Protein AF-A0A850RY62-F1 (afdb_monomer_lite)

pLDDT: mean 82.83, std 9.55, range [48.53, 96.06]

Secondary structure (DSSP, 8-state):
-PPTTPPPPTHHHHHHHHHHHHHHHHHHHTT------EEEEPGGG-EEEEEEEEETTEEEEEEEEESSPPTTHHHHHHHHHHHHHHHHHGGG--PPP-

Foldseek 3Di:
DDDQPDDDDPVVVVVLVVVVVVVQVVCVVVVVDGDQWDWDQDPQQKIWIWGWDDAPNDIDIDIGIDSHCDDPVSVVVLVVVLVVNCVVPPPNDDRPDD

Structure (mmCIF, N/CA/C/O backbone):
data_AF-A0A850RY62-F1
#
_entry.id   AF-A0A850RY62-F1
#
loop_
_atom_site.group_PDB
_atom_site.id
_atom_site.type_symbol
_atom_site.label_atom_id
_atom_site.label_alt_id
_atom_site.label_comp_id
_atom_site.label_asym_id
_atom_site.label_entity_id
_atom_site.label_seq_id
_atom_site.pdbx_PDB_ins_code
_atom_site.Cartn_x
_atom_site.Cartn_y
_atom_site.Cartn_z
_atom_site.occupancy
_atom_site.B_iso_or_equiv
_atom_site.auth_seq_id
_atom_site.auth_comp_id
_atom_site.auth_asym_id
_atom_site.auth_atom_id
_atom_site.pdbx_PDB_model_num
ATOM 1 N N . MET A 1 1 ? -8.450 20.047 5.137 1.00 59.06 1 MET A N 1
ATOM 2 C CA . MET A 1 1 ? -8.212 18.645 5.554 1.00 59.06 1 MET A CA 1
ATOM 3 C C . MET A 1 1 ? -8.542 17.791 4.351 1.00 59.06 1 MET A C 1
ATOM 5 O O . MET A 1 1 ? -9.635 17.983 3.847 1.00 59.06 1 MET A O 1
ATOM 9 N N . ALA A 1 2 ? -7.648 16.910 3.899 1.00 60.91 2 ALA A N 1
ATOM 10 C CA . ALA A 1 2 ? -7.943 16.066 2.743 1.00 60.91 2 ALA A CA 1
ATOM 11 C C . ALA A 1 2 ? -9.160 15.158 3.019 1.00 60.91 2 ALA A C 1
ATOM 13 O O . ALA A 1 2 ? -9.233 14.476 4.057 1.00 60.91 2 ALA A O 1
ATOM 14 N N . GLU A 1 3 ? -10.127 15.193 2.113 1.00 65.75 3 GLU A N 1
ATOM 15 C CA . GLU A 1 3 ? -11.280 14.306 2.036 1.00 65.75 3 GLU A CA 1
ATOM 16 C C . GLU A 1 3 ? -11.010 13.129 1.083 1.00 65.75 3 GLU A C 1
ATOM 18 O O . GLU A 1 3 ? -9.958 13.021 0.454 1.00 65.75 3 GLU A O 1
ATOM 23 N N . SER A 1 4 ? -11.937 12.169 1.020 1.00 58.12 4 SER A N 1
ATOM 24 C CA . SER A 1 4 ? -11.816 11.056 0.072 1.00 58.12 4 SER A CA 1
ATOM 25 C C . SER A 1 4 ? -11.897 11.585 -1.360 1.00 58.12 4 SER A C 1
ATOM 27 O O . SER A 1 4 ? -12.924 12.129 -1.747 1.00 58.12 4 SER A O 1
ATOM 29 N N . GLY A 1 5 ? -10.829 11.395 -2.135 1.00 61.16 5 GLY A N 1
ATOM 30 C CA . GLY A 1 5 ? -10.705 11.924 -3.497 1.00 61.16 5 GLY A CA 1
ATOM 31 C C . GLY A 1 5 ? -9.801 13.152 -3.608 1.00 61.16 5 GLY A C 1
ATOM 32 O O . GLY A 1 5 ? -9.411 13.496 -4.722 1.00 61.16 5 GLY A O 1
ATOM 33 N N . ASP A 1 6 ? -9.404 13.756 -2.486 1.00 65.31 6 ASP A N 1
ATOM 34 C CA . ASP A 1 6 ? -8.423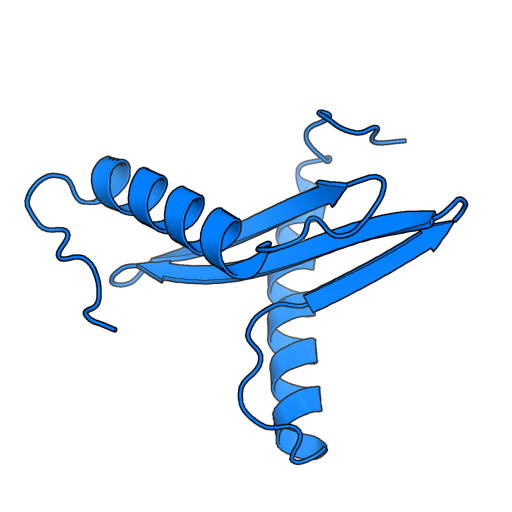 14.837 -2.496 1.00 65.31 6 ASP A CA 1
ATOM 35 C C . ASP A 1 6 ? -7.007 14.286 -2.675 1.00 65.31 6 ASP A C 1
ATOM 37 O O . ASP A 1 6 ? -6.617 13.288 -2.060 1.00 65.31 6 ASP A O 1
ATOM 41 N N . CYS A 1 7 ? -6.215 14.983 -3.489 1.00 64.12 7 CYS A N 1
ATOM 42 C CA . CYS A 1 7 ? -4.774 14.787 -3.507 1.00 64.12 7 CYS A CA 1
ATOM 43 C C . CYS A 1 7 ? -4.180 15.463 -2.260 1.00 64.12 7 CYS A C 1
ATOM 45 O O . CYS A 1 7 ? -4.491 16.631 -2.005 1.00 64.12 7 CYS A O 1
ATOM 47 N N . PRO A 1 8 ? -3.360 14.766 -1.459 1.00 70.38 8 PRO A N 1
ATOM 48 C CA . PRO A 1 8 ? -2.666 15.404 -0.352 1.00 70.38 8 PRO A CA 1
ATOM 49 C C . PRO A 1 8 ? -1.647 16.443 -0.854 1.00 70.38 8 PRO A C 1
ATOM 51 O O . PRO A 1 8 ? -1.243 16.433 -2.015 1.00 70.38 8 PRO A O 1
ATOM 54 N N . GLU A 1 9 ? -1.240 17.350 0.036 1.00 76.00 9 GLU A N 1
ATOM 55 C CA . GLU A 1 9 ? -0.218 18.366 -0.251 1.00 76.00 9 GLU A CA 1
ATOM 56 C C . GLU A 1 9 ? 1.117 17.712 -0.645 1.00 76.00 9 GLU A C 1
ATOM 58 O O . GLU A 1 9 ? 1.409 16.600 -0.212 1.00 76.00 9 GLU A O 1
ATOM 63 N N . GLU A 1 10 ? 1.948 18.392 -1.441 1.00 72.31 10 GLU A N 1
ATOM 64 C CA . GLU A 1 10 ? 3.198 17.819 -1.977 1.00 72.31 10 GLU A CA 1
ATOM 65 C C . GLU A 1 10 ? 4.132 17.276 -0.882 1.00 72.31 10 GLU A C 1
ATOM 67 O O . GLU A 1 10 ? 4.775 16.240 -1.058 1.00 72.31 10 GLU A O 1
ATOM 72 N N . GLU A 1 11 ? 4.140 17.916 0.290 1.00 78.12 11 GLU A N 1
ATOM 73 C CA . GLU A 1 11 ? 4.922 17.491 1.457 1.00 78.12 11 GLU A CA 1
ATOM 74 C C . GLU A 1 11 ? 4.544 16.084 1.951 1.00 78.12 11 GLU A C 1
ATOM 76 O O . GLU A 1 11 ? 5.377 15.363 2.502 1.00 78.12 11 GLU A O 1
ATOM 81 N N . PHE A 1 12 ? 3.307 15.643 1.706 1.00 79.75 12 PHE A N 1
ATOM 82 C CA . PHE A 1 12 ? 2.828 14.313 2.077 1.00 79.75 12 PHE A CA 1
ATOM 83 C C . PHE A 1 12 ? 3.618 13.182 1.404 1.00 79.75 12 PHE A C 1
ATOM 85 O O . PHE A 1 12 ? 3.828 12.122 2.006 1.00 79.75 12 PHE A O 1
ATOM 92 N N . ALA A 1 13 ? 4.089 13.399 0.173 1.00 75.44 13 ALA A N 1
ATOM 93 C CA . ALA A 1 13 ? 4.857 12.400 -0.562 1.00 75.44 13 ALA A CA 1
ATOM 94 C C . ALA A 1 13 ? 6.159 12.035 0.173 1.00 75.44 13 ALA A C 1
ATOM 96 O O . ALA A 1 13 ? 6.510 10.857 0.250 1.00 75.44 13 ALA A O 1
ATOM 97 N N . ALA A 1 14 ? 6.823 13.015 0.798 1.00 79.31 14 ALA A N 1
ATOM 98 C CA . ALA A 1 14 ? 8.065 12.800 1.543 1.00 79.31 14 ALA A CA 1
ATOM 99 C C . ALA A 1 14 ? 7.869 11.926 2.794 1.00 79.31 14 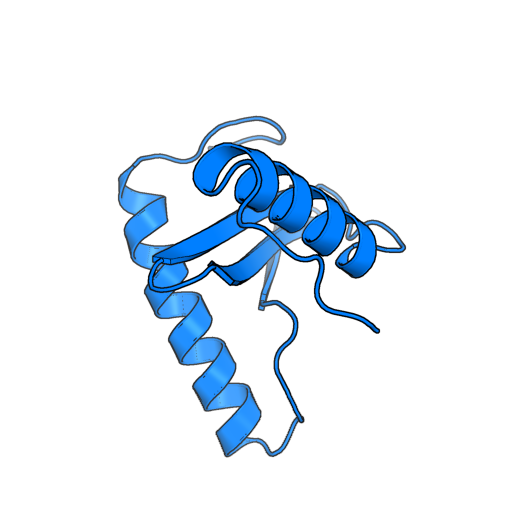ALA A C 1
ATOM 101 O O . ALA A 1 14 ? 8.761 11.170 3.173 1.00 79.31 14 ALA A O 1
ATOM 102 N N . TYR A 1 15 ? 6.693 11.985 3.424 1.00 83.62 15 TYR A N 1
ATOM 103 C CA . TYR A 1 15 ? 6.385 11.147 4.584 1.00 83.62 15 TYR A CA 1
ATOM 104 C C . TYR A 1 15 ? 6.033 9.707 4.202 1.00 83.62 15 TYR A C 1
ATOM 106 O O . TYR A 1 15 ? 6.200 8.801 5.020 1.00 83.62 15 TYR A O 1
ATOM 114 N N . SER A 1 16 ? 5.567 9.477 2.972 1.00 82.56 16 SER A N 1
ATOM 115 C CA . SER A 1 16 ? 5.137 8.150 2.518 1.00 82.56 16 SER A CA 1
ATOM 116 C C . SER A 1 16 ? 6.301 7.151 2.498 1.00 82.56 16 SER A C 1
ATOM 118 O O . SER A 1 16 ? 6.146 6.032 2.985 1.00 82.56 16 SER A O 1
ATOM 120 N N . SER A 1 17 ? 7.485 7.564 2.033 1.00 84.31 17 SER A N 1
ATOM 121 C CA . SER A 1 17 ? 8.682 6.709 2.022 1.00 84.31 17 SER A CA 1
ATOM 122 C C . SER A 1 17 ? 9.174 6.374 3.430 1.00 84.31 17 SER A C 1
ATOM 124 O O . SER A 1 17 ? 9.365 5.203 3.757 1.00 84.31 17 SER A O 1
ATOM 126 N N . ALA A 1 18 ? 9.279 7.377 4.304 1.00 88.00 18 ALA A N 1
ATOM 127 C CA . ALA A 1 18 ? 9.707 7.186 5.688 1.00 88.00 18 ALA A CA 1
ATOM 128 C C . ALA A 1 18 ? 8.772 6.239 6.464 1.00 88.00 18 ALA A C 1
ATOM 130 O O . ALA A 1 18 ? 9.227 5.397 7.241 1.00 88.00 18 ALA A O 1
ATOM 131 N N . MET A 1 19 ? 7.459 6.350 6.242 1.00 88.50 19 MET A N 1
ATOM 132 C CA . MET A 1 19 ? 6.464 5.482 6.876 1.00 88.50 19 MET A CA 1
ATOM 133 C C . MET A 1 19 ? 6.559 4.033 6.394 1.00 88.50 19 MET A C 1
ATOM 135 O O . MET A 1 19 ? 6.395 3.115 7.201 1.00 88.50 19 MET A O 1
ATOM 139 N N . MET A 1 20 ? 6.824 3.820 5.104 1.00 90.38 20 MET A N 1
ATOM 140 C CA . MET A 1 20 ? 7.001 2.483 4.540 1.00 90.38 20 MET A CA 1
ATOM 141 C C . MET A 1 20 ? 8.274 1.816 5.059 1.00 90.38 20 MET A C 1
ATOM 143 O O . MET A 1 20 ? 8.205 0.699 5.571 1.00 90.38 20 MET A O 1
ATOM 147 N N . GLU A 1 21 ? 9.398 2.533 5.053 1.00 90.75 21 GLU A N 1
ATOM 148 C CA . GLU A 1 21 ? 10.665 2.029 5.587 1.00 90.75 21 GLU A CA 1
ATOM 149 C C . GLU A 1 21 ? 10.545 1.662 7.077 1.00 90.75 21 GLU A C 1
ATOM 151 O O . GLU A 1 21 ? 10.998 0.601 7.519 1.00 90.75 21 GLU A O 1
ATOM 156 N N . LEU A 1 22 ? 9.894 2.520 7.871 1.00 92.44 22 LEU A N 1
ATOM 157 C CA . LEU A 1 22 ? 9.663 2.251 9.287 1.00 92.44 22 LEU A CA 1
ATOM 158 C C . LEU A 1 22 ? 8.780 1.014 9.489 1.00 92.44 22 LEU A C 1
ATOM 160 O O . LEU A 1 22 ? 9.102 0.165 10.320 1.00 92.44 22 LEU A O 1
ATOM 164 N N . ALA A 1 23 ? 7.683 0.895 8.739 1.00 92.38 23 ALA A N 1
ATOM 165 C CA . ALA A 1 23 ? 6.780 -0.246 8.839 1.00 92.38 23 ALA A CA 1
ATOM 166 C C . ALA A 1 23 ? 7.488 -1.567 8.495 1.00 92.38 23 ALA A C 1
ATOM 168 O O . ALA A 1 23 ? 7.308 -2.558 9.207 1.00 92.38 23 ALA A O 1
ATOM 169 N N . GLN A 1 24 ? 8.358 -1.567 7.483 1.00 91.88 24 GLN A N 1
ATOM 170 C CA . GLN A 1 24 ? 9.169 -2.726 7.120 1.00 91.88 24 GLN A CA 1
ATOM 171 C C . GLN A 1 24 ? 10.140 -3.115 8.246 1.00 91.88 24 GLN A C 1
ATOM 173 O O . GLN A 1 24 ? 10.200 -4.283 8.638 1.00 91.88 24 GLN A O 1
ATOM 178 N N . LYS A 1 25 ? 10.846 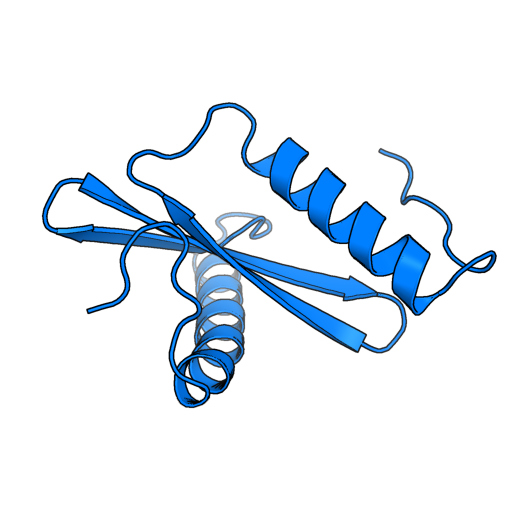-2.141 8.839 1.00 94.19 25 LYS A N 1
ATOM 179 C CA . LYS A 1 25 ? 11.739 -2.373 9.992 1.00 94.19 25 LYS A CA 1
ATOM 180 C C . LYS A 1 25 ? 10.986 -2.915 11.208 1.00 94.19 25 LYS A C 1
ATOM 182 O O . LYS A 1 25 ? 11.493 -3.789 11.915 1.00 94.19 25 LYS A O 1
ATOM 187 N N . VAL A 1 26 ? 9.768 -2.437 11.457 1.00 93.94 26 VAL A N 1
ATOM 188 C CA . VAL A 1 26 ? 8.915 -2.943 12.543 1.00 93.94 26 VAL A CA 1
ATOM 189 C C . VAL A 1 26 ? 8.493 -4.388 12.276 1.00 93.94 26 VAL A C 1
ATOM 191 O O . VAL A 1 26 ? 8.623 -5.225 13.165 1.00 93.94 26 VAL A O 1
ATOM 194 N N . ALA A 1 27 ? 8.061 -4.713 11.056 1.00 94.31 27 ALA A N 1
ATOM 195 C CA . ALA A 1 27 ? 7.689 -6.080 10.691 1.00 94.31 27 ALA A CA 1
ATOM 196 C C . ALA A 1 27 ? 8.865 -7.060 10.844 1.00 94.31 27 ALA A C 1
ATOM 198 O O . ALA A 1 27 ? 8.701 -8.134 11.425 1.00 94.31 27 ALA A O 1
ATOM 199 N N . GLN A 1 28 ? 10.061 -6.659 10.404 1.00 93.56 28 GLN A N 1
ATOM 200 C CA . GLN A 1 28 ? 11.289 -7.446 10.547 1.00 93.56 28 GLN A CA 1
ATOM 201 C C . GLN A 1 28 ? 11.690 -7.631 12.014 1.00 93.56 28 GLN A C 1
ATOM 203 O O . GLN A 1 28 ? 11.932 -8.753 12.451 1.00 93.56 28 GLN A O 1
ATOM 208 N N . SER A 1 29 ? 11.729 -6.546 12.793 1.00 96.06 29 SER A N 1
ATOM 209 C CA . SER A 1 29 ? 12.131 -6.607 14.206 1.00 96.06 29 SER A CA 1
ATOM 210 C C . SER A 1 29 ? 11.132 -7.369 15.080 1.00 96.06 29 SER A C 1
ATOM 212 O O . SER A 1 29 ? 11.533 -8.016 16.044 1.00 96.06 29 SER A O 1
ATOM 214 N N . GLY A 1 30 ? 9.845 -7.340 14.727 1.00 96.00 30 GLY A N 1
ATOM 215 C CA . GLY A 1 30 ? 8.791 -8.103 15.393 1.00 96.00 30 GLY A CA 1
ATOM 216 C C . GLY A 1 30 ? 8.594 -9.529 14.869 1.00 96.00 30 GLY A C 1
ATOM 217 O O . GLY A 1 30 ? 7.742 -10.234 15.403 1.00 96.00 30 GLY A O 1
ATOM 218 N N . ASN A 1 31 ? 9.331 -9.957 13.835 1.00 93.62 31 ASN A N 1
ATOM 219 C CA . ASN A 1 31 ? 9.128 -11.234 13.138 1.00 93.62 31 ASN A CA 1
ATOM 220 C C . ASN A 1 31 ? 7.663 -11.457 12.691 1.00 93.62 31 ASN A C 1
ATOM 222 O O . ASN A 1 31 ? 7.093 -12.534 12.867 1.00 93.62 31 ASN A O 1
ATOM 226 N N . LEU A 1 32 ? 7.037 -10.415 12.135 1.00 92.88 32 LEU A N 1
ATOM 227 C CA . LEU A 1 32 ? 5.620 -10.407 11.737 1.00 92.88 32 LEU A CA 1
ATOM 228 C C . LEU A 1 32 ? 5.387 -10.920 10.304 1.00 92.88 32 LEU A C 1
ATOM 230 O O . LEU A 1 32 ? 4.251 -10.939 9.833 1.00 92.88 32 LEU A O 1
ATOM 234 N N . GLY A 1 33 ? 6.455 -11.331 9.618 1.00 90.56 33 GLY A N 1
ATOM 235 C CA . GLY A 1 33 ? 6.440 -11.692 8.202 1.00 90.56 33 GLY A CA 1
ATOM 236 C C . GLY A 1 33 ? 6.686 -10.497 7.278 1.00 90.56 33 GLY A C 1
ATOM 237 O O . GLY A 1 33 ? 7.179 -9.449 7.697 1.00 90.56 33 GLY A O 1
ATOM 238 N N . GLU A 1 34 ? 6.374 -10.681 5.996 1.00 87.44 34 GLU A N 1
ATOM 239 C CA . GLU A 1 34 ? 6.554 -9.662 4.963 1.00 87.44 34 GLU A CA 1
ATOM 240 C C . GLU A 1 34 ? 5.425 -8.625 5.001 1.00 87.44 34 GLU A C 1
ATOM 242 O O . GLU A 1 34 ? 4.236 -8.956 5.022 1.00 87.44 34 GLU A O 1
ATOM 247 N N . GLN A 1 35 ? 5.796 -7.346 5.004 1.00 86.38 35 GLN A N 1
ATOM 248 C CA . GLN A 1 35 ? 4.836 -6.254 4.975 1.00 86.38 35 GLN A CA 1
ATOM 249 C C . GLN A 1 35 ? 4.224 -6.125 3.573 1.00 86.38 35 GLN A C 1
ATOM 251 O O . GLN A 1 35 ? 4.920 -5.825 2.611 1.00 86.38 35 GLN A O 1
ATOM 256 N N . ILE A 1 36 ? 2.900 -6.257 3.473 1.00 83.75 36 ILE A N 1
ATOM 257 C CA . ILE A 1 36 ? 2.171 -6.024 2.215 1.00 83.75 36 ILE A CA 1
ATOM 258 C C . ILE A 1 36 ? 1.809 -4.542 2.035 1.00 83.75 36 ILE A C 1
ATOM 260 O O . ILE A 1 36 ? 1.936 -3.984 0.950 1.00 83.75 36 ILE A O 1
ATOM 264 N N . CYS A 1 37 ? 1.331 -3.890 3.093 1.00 87.12 37 CYS A N 1
ATOM 265 C CA . CYS A 1 37 ? 0.974 -2.472 3.106 1.00 87.12 37 CYS A CA 1
ATOM 266 C C . CYS A 1 37 ? 1.042 -1.926 4.537 1.00 87.12 37 CYS A C 1
ATOM 268 O O . CYS A 1 37 ? 1.042 -2.689 5.504 1.00 87.12 37 CYS A O 1
ATOM 270 N N . SER A 1 38 ? 1.078 -0.605 4.686 1.00 89.31 38 SER A N 1
ATOM 271 C CA . SER A 1 38 ? 0.876 0.090 5.960 1.00 89.31 38 SER A CA 1
ATOM 272 C C . SER A 1 38 ? -0.527 0.695 6.007 1.00 89.31 38 SER A C 1
ATOM 274 O O . SER A 1 38 ? -1.070 1.080 4.974 1.00 89.31 38 SER A O 1
ATOM 276 N N . ALA A 1 39 ? -1.135 0.782 7.189 1.00 87.94 39 ALA A N 1
ATOM 277 C CA . ALA A 1 39 ? -2.442 1.408 7.356 1.00 87.94 39 ALA A CA 1
ATOM 278 C C . ALA A 1 39 ? -2.481 2.280 8.614 1.00 87.94 39 ALA A C 1
ATOM 280 O O . ALA A 1 39 ? -2.113 1.837 9.701 1.00 87.94 39 ALA A O 1
ATOM 281 N N . LEU A 1 40 ? -2.981 3.507 8.473 1.00 88.62 40 LEU A N 1
ATOM 282 C CA . LEU A 1 40 ? -3.290 4.395 9.588 1.00 88.62 40 LEU A CA 1
ATOM 283 C C . LEU A 1 40 ? -4.798 4.465 9.783 1.00 88.62 40 LEU A C 1
ATOM 285 O O . LEU A 1 40 ? -5.525 4.869 8.876 1.00 88.62 40 LEU A O 1
ATOM 289 N N . VAL A 1 41 ? -5.261 4.124 10.985 1.00 88.00 41 VAL A N 1
ATOM 290 C CA . VAL A 1 41 ? -6.646 4.362 11.402 1.00 88.00 41 VAL A CA 1
ATOM 291 C C . VAL A 1 41 ? -6.759 5.792 11.916 1.00 88.00 41 VAL A C 1
ATOM 293 O O . VAL A 1 41 ? -6.109 6.185 12.883 1.00 88.00 41 VAL A O 1
ATOM 296 N N . LEU A 1 42 ? -7.586 6.583 11.249 1.00 87.25 42 LEU A N 1
ATOM 297 C CA . LEU A 1 42 ? -7.827 7.989 11.531 1.00 87.25 42 LEU A CA 1
ATOM 298 C C . LEU A 1 42 ? -9.158 8.164 12.274 1.00 87.25 42 LEU A C 1
ATOM 300 O O . LEU A 1 42 ? -10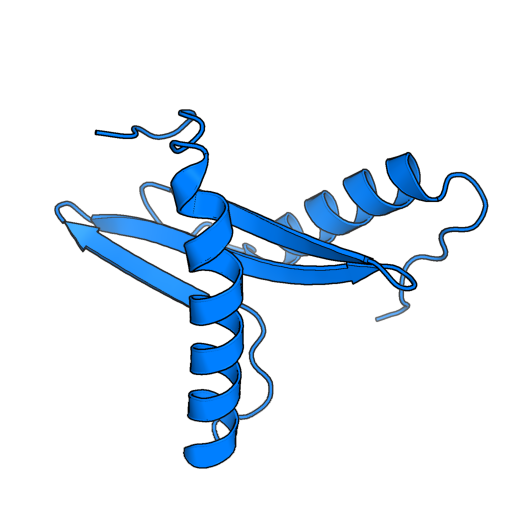.009 7.271 12.335 1.00 87.25 42 LEU A O 1
ATOM 304 N N . LYS A 1 43 ? -9.370 9.365 12.824 1.00 86.50 43 LYS A N 1
ATOM 305 C CA . LYS A 1 43 ? -10.649 9.721 13.451 1.00 86.50 43 LYS A CA 1
ATOM 306 C C . LYS A 1 43 ? -11.822 9.501 12.488 1.00 86.50 43 LYS A C 1
ATOM 308 O O . LYS A 1 43 ? -11.697 9.680 11.273 1.00 86.50 43 LYS A O 1
ATOM 313 N N . SER A 1 44 ? -12.967 9.149 13.072 1.00 85.94 44 SER A N 1
ATOM 314 C CA . SER A 1 44 ? -14.226 8.883 12.363 1.00 85.94 44 SER A CA 1
ATOM 315 C C . SER A 1 44 ? -14.187 7.658 11.439 1.00 85.94 44 SER A C 1
ATOM 317 O O . SER A 1 44 ? -14.923 7.599 10.461 1.00 85.94 44 SER A O 1
ATOM 319 N N . GLY A 1 45 ? -13.324 6.681 11.738 1.00 81.44 45 GLY A N 1
ATOM 320 C CA . GLY A 1 45 ? -13.252 5.405 11.016 1.00 81.44 45 GLY A CA 1
ATOM 321 C C . GLY A 1 45 ? -12.535 5.468 9.667 1.00 81.44 45 GLY A C 1
ATOM 322 O O . GLY A 1 45 ? -12.422 4.444 9.002 1.00 81.44 45 GLY A O 1
ATOM 323 N N . ARG A 1 46 ? -12.022 6.641 9.273 1.00 85.44 46 ARG A N 1
ATOM 324 C CA . ARG A 1 46 ? -11.224 6.795 8.051 1.00 85.44 46 ARG A CA 1
ATOM 325 C C . ARG A 1 46 ? -9.916 6.023 8.174 1.00 85.44 46 ARG A C 1
ATOM 327 O O . ARG A 1 46 ? -9.360 5.912 9.261 1.00 85.44 46 ARG A O 1
ATOM 334 N N . MET A 1 47 ? -9.405 5.531 7.058 1.00 88.12 47 MET A N 1
ATOM 335 C CA . MET A 1 47 ? -8.144 4.812 6.989 1.00 88.12 47 MET A CA 1
ATOM 336 C C . MET A 1 47 ? -7.320 5.275 5.803 1.00 88.12 47 MET A C 1
ATOM 338 O O . MET A 1 47 ? -7.833 5.403 4.693 1.00 88.12 47 MET A O 1
ATOM 342 N N . LEU A 1 48 ? -6.038 5.504 6.050 1.00 87.69 48 LEU A N 1
ATOM 343 C CA . LEU A 1 48 ? -5.049 5.749 5.013 1.00 87.69 48 LEU A CA 1
ATOM 344 C C . LEU A 1 48 ? -4.237 4.472 4.829 1.00 87.69 48 LEU A C 1
ATOM 346 O O . LEU A 1 48 ? -3.528 4.069 5.748 1.00 87.69 48 LEU A O 1
ATOM 350 N N . VAL A 1 49 ? -4.351 3.845 3.663 1.00 88.56 49 VAL A N 1
ATOM 351 C CA . VAL A 1 49 ? -3.548 2.679 3.284 1.00 88.56 49 VAL A CA 1
ATOM 352 C C . VAL A 1 49 ? -2.403 3.146 2.400 1.00 88.56 49 VAL A C 1
ATOM 354 O O . VAL A 1 49 ? -2.633 3.868 1.437 1.00 88.56 49 VAL A O 1
ATOM 357 N N . MET A 1 50 ? -1.188 2.731 2.733 1.00 90.06 50 MET A N 1
ATOM 358 C CA . MET A 1 50 ? 0.037 3.063 2.016 1.00 90.06 50 MET A CA 1
ATOM 359 C C . MET A 1 50 ? 0.717 1.783 1.536 1.00 90.06 50 MET A C 1
ATOM 361 O O . MET A 1 50 ? 0.769 0.789 2.263 1.00 90.06 50 MET A O 1
ATOM 365 N N . HIS A 1 51 ? 1.236 1.802 0.318 1.00 90.56 51 HIS A N 1
ATOM 366 C CA . HIS A 1 51 ? 1.961 0.691 -0.282 1.00 90.56 51 HIS A CA 1
ATOM 367 C C . HIS A 1 51 ? 3.126 1.226 -1.108 1.00 90.56 51 HIS A C 1
ATOM 369 O O . HIS A 1 51 ? 2.986 2.239 -1.790 1.00 90.56 51 HIS A O 1
ATOM 375 N N . GLU A 1 52 ? 4.254 0.530 -1.057 1.00 90.38 52 GLU A N 1
ATOM 376 C CA . GLU A 1 52 ? 5.369 0.752 -1.967 1.00 90.38 52 GLU A CA 1
ATOM 377 C C . GLU A 1 52 ? 5.421 -0.401 -2.965 1.00 90.38 52 GLU A C 1
ATOM 379 O O . GLU A 1 52 ? 5.442 -1.568 -2.572 1.00 90.38 52 GLU A O 1
ATOM 384 N N .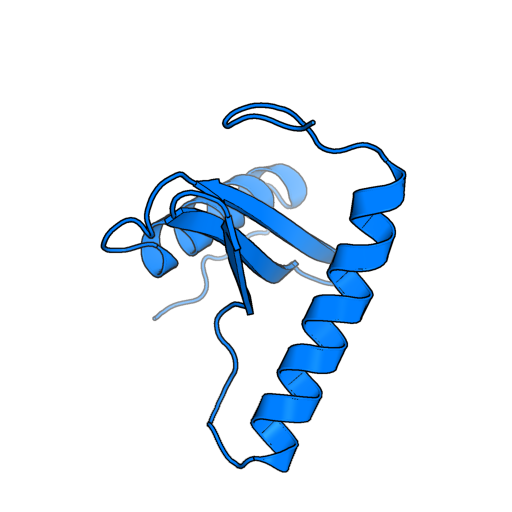 ALA A 1 53 ? 5.468 -0.057 -4.248 1.00 88.81 53 ALA A N 1
ATOM 385 C CA . ALA A 1 53 ? 5.778 -0.985 -5.319 1.00 88.81 53 ALA A CA 1
ATOM 386 C C . ALA A 1 53 ? 7.091 -0.572 -5.978 1.00 88.81 53 ALA A C 1
ATOM 388 O O . ALA A 1 53 ? 7.254 0.583 -6.369 1.00 88.81 53 ALA A O 1
ATOM 389 N N . ILE A 1 54 ? 8.003 -1.525 -6.140 1.00 87.38 54 ILE A N 1
ATOM 390 C CA . ILE A 1 54 ? 9.238 -1.327 -6.898 1.00 87.38 54 ILE A CA 1
ATOM 391 C C . ILE A 1 54 ? 8.993 -1.829 -8.320 1.00 87.38 54 ILE A C 1
ATOM 393 O O . ILE A 1 54 ? 8.614 -2.985 -8.521 1.00 87.38 54 ILE A O 1
ATOM 397 N N . ILE A 1 55 ? 9.168 -0.947 -9.299 1.00 85.25 55 ILE A N 1
ATOM 398 C CA . ILE A 1 55 ? 8.993 -1.232 -10.724 1.00 85.25 55 ILE A CA 1
ATOM 399 C C . ILE A 1 55 ? 10.288 -0.851 -11.444 1.00 85.25 55 ILE A C 1
ATOM 401 O O . ILE A 1 55 ? 10.605 0.333 -11.571 1.00 85.25 55 ILE A O 1
ATOM 405 N N . ASP A 1 56 ? 11.034 -1.859 -11.904 1.00 83.25 56 ASP A N 1
ATOM 406 C CA . ASP A 1 56 ? 12.447 -1.726 -12.289 1.00 83.25 56 ASP A CA 1
ATOM 407 C C . ASP A 1 56 ? 13.239 -0.998 -11.180 1.00 83.25 56 ASP A C 1
ATOM 409 O O . ASP A 1 56 ? 13.213 -1.429 -10.030 1.00 83.25 56 ASP A O 1
ATOM 413 N N . ASP A 1 57 ? 13.889 0.124 -11.497 1.00 84.50 57 ASP A N 1
ATOM 414 C CA . ASP A 1 57 ? 14.666 0.935 -10.548 1.00 84.50 57 ASP A CA 1
ATOM 415 C C . ASP A 1 57 ? 13.854 2.095 -9.926 1.00 84.50 57 ASP A C 1
ATOM 417 O O . ASP A 1 57 ? 14.427 3.033 -9.371 1.00 84.50 57 ASP A O 1
ATOM 421 N N . HIS A 1 58 ? 12.519 2.072 -10.037 1.00 82.56 58 HIS A N 1
ATOM 422 C CA . HIS A 1 58 ? 11.646 3.131 -9.518 1.00 82.56 58 HIS A CA 1
ATOM 423 C C . HIS A 1 58 ? 10.769 2.628 -8.369 1.00 82.56 58 HIS A C 1
ATOM 425 O O . HIS A 1 58 ? 9.993 1.687 -8.532 1.00 82.56 58 HIS A O 1
ATOM 431 N N . SER A 1 59 ? 10.822 3.321 -7.230 1.00 85.56 59 SER A N 1
ATOM 432 C CA . SER A 1 59 ? 9.841 3.158 -6.153 1.00 85.56 59 SER A CA 1
ATOM 433 C C . SER A 1 59 ? 8.598 3.999 -6.433 1.00 85.56 59 SER A C 1
ATOM 435 O O . SER A 1 59 ? 8.676 5.211 -6.640 1.00 85.56 59 SER A O 1
ATOM 437 N N . ILE A 1 60 ? 7.437 3.359 -6.392 1.00 86.56 60 ILE A N 1
ATOM 438 C CA . ILE A 1 60 ? 6.126 3.986 -6.519 1.00 86.56 60 ILE A CA 1
ATOM 439 C C . ILE A 1 60 ? 5.414 3.859 -5.184 1.00 86.56 60 ILE A C 1
ATOM 441 O O . ILE A 1 60 ? 5.127 2.758 -4.716 1.00 86.56 60 ILE A O 1
ATOM 445 N N . TYR A 1 61 ? 5.086 5.005 -4.598 1.00 87.19 61 TYR A N 1
ATOM 446 C CA . TYR A 1 61 ? 4.348 5.084 -3.347 1.00 87.19 61 TYR A CA 1
ATOM 447 C C . TYR A 1 61 ? 2.879 5.365 -3.639 1.00 87.19 61 TYR A C 1
ATOM 449 O O . TYR A 1 61 ? 2.521 6.403 -4.195 1.00 87.19 61 TYR A O 1
ATOM 457 N N . LEU A 1 62 ? 2.025 4.423 -3.259 1.00 88.06 62 LEU A N 1
ATOM 458 C CA . LEU A 1 62 ? 0.582 4.509 -3.399 1.00 88.06 62 LEU A CA 1
ATOM 459 C C . LEU A 1 62 ? -0.045 4.800 -2.039 1.00 88.06 62 LEU A C 1
ATOM 461 O O . LEU A 1 62 ? 0.182 4.063 -1.083 1.00 88.06 62 LEU A O 1
ATOM 465 N N . SER A 1 63 ? -0.889 5.829 -1.983 1.00 87.44 63 SER A N 1
ATOM 466 C CA . SER A 1 63 ? -1.637 6.220 -0.788 1.00 87.44 63 SER A CA 1
ATOM 467 C C . SER A 1 63 ? -3.129 6.304 -1.103 1.00 87.44 63 SER A C 1
ATOM 469 O O . SER A 1 63 ? -3.544 7.069 -1.969 1.00 87.44 63 SER A O 1
ATOM 471 N N . ILE A 1 64 ? -3.942 5.517 -0.400 1.00 85.94 64 ILE A N 1
ATOM 472 C CA . ILE A 1 64 ? -5.394 5.419 -0.589 1.00 85.94 64 ILE A CA 1
ATOM 473 C C . ILE A 1 64 ? -6.087 5.831 0.709 1.00 85.94 64 ILE A C 1
ATOM 475 O O . ILE A 1 64 ? -6.038 5.111 1.709 1.00 85.94 64 ILE A O 1
ATOM 479 N N . LEU A 1 65 ? -6.771 6.975 0.688 1.00 86.31 65 LEU A N 1
ATOM 480 C CA . LEU A 1 65 ? -7.636 7.408 1.784 1.00 86.31 65 LEU A CA 1
ATOM 481 C C . LEU A 1 65 ? -9.052 6.860 1.577 1.00 86.31 65 LEU A C 1
ATOM 483 O O . LEU A 1 65 ? -9.716 7.171 0.591 1.00 86.31 65 LEU A O 1
ATOM 487 N N . CYS A 1 66 ? -9.530 6.061 2.525 1.00 83.75 66 CYS A N 1
ATOM 488 C CA . CYS A 1 66 ? -10.832 5.404 2.467 1.00 83.75 66 CYS A CA 1
ATOM 489 C C . CYS A 1 66 ? -11.605 5.570 3.782 1.00 83.75 66 CYS A C 1
ATOM 491 O O . CYS A 1 66 ? -11.034 5.826 4.840 1.00 83.75 66 CYS A O 1
ATOM 493 N N . SER A 1 67 ? -12.930 5.436 3.737 1.00 82.31 67 SER A N 1
ATOM 494 C CA . SER A 1 67 ? -13.785 5.465 4.934 1.00 82.31 67 SER A CA 1
ATOM 495 C C . SER A 1 67 ? -13.850 4.116 5.661 1.00 82.31 67 SER A C 1
ATOM 497 O O . SER A 1 67 ? -14.237 4.074 6.825 1.00 82.31 67 SER A O 1
ATOM 499 N N . ARG A 1 68 ? -13.499 3.018 4.977 1.00 75.12 68 ARG A N 1
ATOM 500 C CA . ARG A 1 68 ? -13.372 1.639 5.480 1.00 75.12 68 ARG A CA 1
ATOM 501 C C . ARG A 1 68 ? -12.361 0.891 4.608 1.00 75.12 68 ARG A C 1
ATOM 503 O O . ARG A 1 68 ? -12.287 1.193 3.420 1.00 75.12 68 ARG A O 1
ATOM 510 N N . VAL A 1 69 ? -11.641 -0.101 5.152 1.00 72.31 69 VAL A N 1
ATOM 511 C CA . VAL A 1 69 ? -10.761 -0.948 4.329 1.00 72.31 69 VAL A CA 1
ATOM 512 C C . VAL A 1 69 ? -11.652 -1.761 3.389 1.00 72.31 69 VAL A C 1
ATOM 514 O O . VAL A 1 69 ? -12.493 -2.522 3.875 1.00 72.31 69 VAL A O 1
ATOM 517 N N . PRO A 1 70 ? -11.513 -1.611 2.065 1.00 69.69 70 PRO A N 1
ATOM 518 C CA . PRO A 1 70 ? -12.261 -2.412 1.118 1.00 69.69 70 PRO A CA 1
ATOM 519 C C . PRO A 1 70 ? -11.829 -3.878 1.214 1.00 69.69 70 PRO A C 1
ATOM 521 O O . PRO A 1 70 ? -10.642 -4.200 1.331 1.00 69.69 70 PRO A O 1
ATOM 524 N N . ALA A 1 71 ? -12.804 -4.785 1.131 1.00 78.62 71 ALA A N 1
ATOM 525 C CA . ALA A 1 71 ? -12.510 -6.194 0.914 1.00 78.62 71 ALA A CA 1
ATOM 526 C C . ALA A 1 71 ? -11.716 -6.335 -0.394 1.00 78.62 71 ALA A C 1
ATOM 528 O O . ALA A 1 71 ? -12.075 -5.735 -1.405 1.00 78.62 71 ALA A O 1
ATOM 529 N N . GLY A 1 72 ? -10.618 -7.091 -0.366 1.00 82.94 72 GLY A N 1
ATOM 530 C CA . GLY A 1 72 ? -9.748 -7.228 -1.534 1.00 82.94 72 GLY A CA 1
ATOM 531 C C . GLY A 1 72 ? -8.823 -6.032 -1.790 1.00 82.94 72 GLY A C 1
ATOM 532 O O . GLY A 1 72 ? -8.336 -5.897 -2.907 1.00 82.94 72 GLY A O 1
ATOM 533 N N . MET A 1 73 ? -8.526 -5.200 -0.779 1.00 82.50 73 MET A N 1
ATOM 534 C CA . MET A 1 73 ? -7.566 -4.085 -0.890 1.00 82.50 73 MET A CA 1
ATOM 535 C C . MET A 1 73 ? -6.243 -4.492 -1.560 1.00 82.50 73 MET A C 1
ATOM 537 O O . MET A 1 73 ? -5.723 -3.761 -2.392 1.00 82.50 73 MET A O 1
ATOM 541 N N . GLN A 1 74 ? -5.723 -5.684 -1.257 1.00 80.94 74 GLN A N 1
ATOM 542 C CA . GLN A 1 74 ? -4.507 -6.190 -1.895 1.00 80.94 74 GLN A CA 1
ATOM 543 C C . GLN A 1 74 ? -4.665 -6.373 -3.413 1.00 80.94 74 GLN A C 1
ATOM 545 O O . GLN A 1 74 ? -3.734 -6.074 -4.153 1.00 80.94 74 GLN A O 1
ATOM 550 N N . SER A 1 75 ? -5.824 -6.849 -3.883 1.00 86.75 75 SER A N 1
ATOM 551 C CA . SER A 1 75 ? -6.106 -6.960 -5.322 1.00 86.75 75 SER A CA 1
ATOM 552 C C . SER A 1 75 ? -6.159 -5.580 -5.958 1.00 86.75 75 SER A C 1
ATOM 554 O O . SER A 1 75 ? -5.499 -5.357 -6.960 1.00 86.75 75 SER A O 1
ATOM 556 N N . LEU A 1 76 ? -6.857 -4.633 -5.323 1.00 86.62 76 LEU A N 1
ATOM 557 C CA . LEU A 1 76 ? -6.948 -3.260 -5.817 1.00 86.62 76 LEU A CA 1
ATOM 558 C C . LEU A 1 76 ? -5.569 -2.596 -5.923 1.00 86.62 76 LEU A C 1
ATOM 560 O O . LEU A 1 76 ? -5.261 -1.982 -6.938 1.00 86.62 76 LEU A O 1
ATOM 564 N N . ILE A 1 77 ? -4.728 -2.736 -4.894 1.00 87.69 77 ILE A N 1
ATOM 565 C CA . ILE A 1 77 ? -3.352 -2.227 -4.910 1.00 87.69 77 ILE A CA 1
ATOM 566 C C . ILE A 1 77 ? -2.580 -2.838 -6.082 1.00 87.69 77 ILE A C 1
ATOM 568 O O . ILE A 1 77 ? -1.958 -2.100 -6.840 1.00 87.69 77 ILE A O 1
ATOM 572 N N . LYS A 1 78 ? -2.662 -4.161 -6.275 1.00 87.06 78 LYS A N 1
ATOM 573 C CA . LYS A 1 78 ? -2.018 -4.844 -7.406 1.00 87.06 78 LYS A CA 1
ATOM 574 C C . LYS A 1 78 ? -2.515 -4.316 -8.749 1.00 87.06 78 LYS A C 1
ATOM 576 O O . LYS A 1 78 ? -1.702 -4.010 -9.610 1.00 87.06 78 LYS A O 1
ATOM 581 N N . ASP A 1 79 ? -3.822 -4.153 -8.917 1.00 89.38 79 ASP A N 1
ATOM 582 C CA . ASP A 1 79 ? -4.412 -3.659 -10.162 1.00 89.38 79 ASP A CA 1
ATOM 583 C C . ASP A 1 79 ? -3.953 -2.224 -10.474 1.00 89.38 79 ASP A C 1
ATOM 585 O O . ASP A 1 79 ? -3.615 -1.913 -11.619 1.00 89.38 79 ASP A O 1
ATOM 589 N N . ILE A 1 80 ? -3.868 -1.364 -9.451 1.00 88.19 80 ILE A N 1
ATOM 590 C CA . ILE A 1 80 ? -3.341 0.002 -9.578 1.00 88.19 80 ILE A CA 1
ATOM 591 C C . ILE A 1 80 ? -1.864 -0.032 -9.973 1.00 88.19 80 ILE A C 1
ATOM 593 O O . ILE A 1 80 ? -1.478 0.612 -10.948 1.00 88.19 80 ILE A O 1
ATOM 597 N N . VAL A 1 81 ? -1.046 -0.803 -9.255 1.00 87.88 81 VAL A N 1
ATOM 598 C CA . VAL A 1 81 ? 0.390 -0.945 -9.530 1.00 87.88 81 VAL A CA 1
ATOM 599 C C . VAL A 1 81 ? 0.609 -1.451 -10.953 1.00 87.88 81 VAL A C 1
ATOM 601 O O . VAL A 1 81 ? 1.371 -0.838 -11.692 1.00 87.88 81 VAL A O 1
ATOM 604 N N . ASN A 1 82 ? -0.114 -2.485 -11.386 1.00 88.56 82 ASN A N 1
ATOM 605 C CA . ASN A 1 82 ? -0.017 -3.039 -12.738 1.00 88.56 82 ASN A CA 1
ATOM 606 C C . ASN A 1 82 ? -0.406 -2.011 -13.811 1.00 88.56 82 ASN A C 1
ATOM 608 O O . ASN A 1 82 ? 0.226 -1.940 -14.865 1.00 88.56 82 ASN A O 1
ATOM 612 N N . CYS A 1 83 ? -1.440 -1.202 -13.563 1.00 88.12 83 CYS A N 1
ATOM 613 C CA . CYS A 1 83 ? -1.855 -0.131 -14.469 1.00 88.12 83 CYS A CA 1
ATOM 614 C C . CYS A 1 83 ? -0.758 0.936 -14.626 1.00 88.12 83 CYS A C 1
ATOM 616 O O . CYS A 1 83 ? -0.397 1.315 -15.747 1.00 88.12 83 CYS A O 1
ATOM 618 N N . VAL A 1 84 ? -0.172 1.373 -13.507 1.00 87.50 84 VAL A N 1
ATOM 619 C CA . VAL A 1 84 ? 0.938 2.335 -13.505 1.00 87.50 84 VAL A CA 1
ATOM 620 C C . VAL A 1 84 ? 2.173 1.731 -14.179 1.00 87.50 84 VAL A C 1
ATOM 622 O O . VAL A 1 84 ? 2.777 2.378 -15.031 1.00 87.50 84 VAL A O 1
ATOM 625 N N . ALA A 1 85 ? 2.495 0.468 -13.899 1.00 86.62 85 ALA A N 1
ATOM 626 C CA . ALA A 1 85 ? 3.612 -0.251 -14.506 1.00 86.62 85 ALA A CA 1
ATOM 627 C C . ALA A 1 85 ? 3.514 -0.298 -16.033 1.00 86.62 85 ALA A C 1
ATOM 629 O O . ALA A 1 85 ? 4.462 0.054 -16.732 1.00 86.62 85 ALA A O 1
ATOM 630 N N . LYS A 1 86 ? 2.342 -0.683 -16.556 1.00 87.19 86 LYS A N 1
ATOM 631 C CA . LYS A 1 86 ? 2.066 -0.719 -18.001 1.00 87.19 86 LYS A CA 1
ATOM 632 C C . LYS A 1 86 ? 2.234 0.656 -18.635 1.00 87.19 86 LYS A C 1
ATOM 634 O O . LYS A 1 86 ? 2.742 0.754 -19.747 1.00 87.19 86 LYS A O 1
ATOM 639 N N . THR A 1 87 ? 1.845 1.710 -17.923 1.00 87.19 87 THR A N 1
ATOM 640 C CA . THR A 1 87 ? 1.989 3.090 -18.398 1.00 87.19 87 THR A CA 1
ATOM 641 C C . THR A 1 87 ? 3.455 3.531 -18.426 1.00 87.19 87 THR A C 1
ATOM 643 O O . THR A 1 87 ? 3.891 4.127 -19.407 1.00 87.19 87 THR A O 1
ATOM 646 N N . LEU A 1 88 ? 4.228 3.221 -17.383 1.00 83.94 88 LEU A N 1
ATOM 647 C CA . LEU A 1 88 ? 5.628 3.643 -17.264 1.00 83.94 88 LEU A CA 1
ATOM 648 C C . LEU A 1 88 ? 6.578 2.833 -18.156 1.00 83.94 88 LEU A C 1
ATOM 650 O O . LEU A 1 88 ? 7.515 3.382 -18.734 1.00 83.94 88 LEU A O 1
ATOM 654 N N . LEU A 1 89 ? 6.350 1.525 -18.273 1.00 83.19 89 LEU A N 1
ATOM 655 C CA . LEU A 1 89 ? 7.269 0.599 -18.938 1.00 83.19 89 LEU A CA 1
ATOM 656 C C . LEU A 1 89 ? 6.809 0.172 -20.338 1.00 83.19 89 LEU A C 1
ATOM 658 O O . LEU A 1 89 ? 7.613 -0.358 -21.115 1.00 83.19 89 LEU A O 1
ATOM 662 N N . GLY A 1 90 ? 5.535 0.385 -20.678 1.00 81.12 90 GLY A N 1
ATOM 663 C CA . GLY A 1 90 ? 4.945 -0.062 -21.937 1.00 81.12 90 GLY A CA 1
ATOM 664 C C . GLY A 1 90 ? 5.093 -1.574 -22.128 1.00 81.12 90 GLY A C 1
ATOM 665 O O . GLY A 1 90 ? 4.827 -2.366 -21.227 1.00 81.12 90 GLY A O 1
ATOM 666 N N . ASN A 1 91 ? 5.588 -1.978 -23.301 1.00 76.88 91 ASN A N 1
ATOM 667 C CA . ASN A 1 91 ? 5.758 -3.387 -23.684 1.00 76.88 91 ASN A CA 1
ATOM 668 C C . ASN A 1 91 ? 6.850 -4.139 -22.900 1.00 76.88 91 ASN A C 1
ATOM 670 O O . ASN A 1 91 ? 7.021 -5.338 -23.107 1.00 76.88 91 ASN A O 1
ATOM 674 N N . ARG A 1 92 ? 7.623 -3.452 -22.047 1.00 77.38 92 ARG A N 1
ATOM 675 C CA . ARG A 1 92 ? 8.664 -4.080 -21.217 1.00 77.38 92 ARG A CA 1
ATOM 676 C C . ARG A 1 92 ? 8.116 -4.660 -19.916 1.00 77.38 92 ARG A C 1
ATOM 678 O O . ARG A 1 92 ? 8.801 -5.454 -19.283 1.00 77.38 92 ARG A O 1
ATOM 685 N N . TYR A 1 93 ? 6.895 -4.290 -19.531 1.00 77.94 93 TYR A N 1
ATOM 686 C CA . TYR A 1 93 ? 6.290 -4.799 -18.311 1.00 77.94 93 TYR A CA 1
ATOM 687 C C . TYR A 1 93 ? 5.843 -6.255 -18.469 1.00 77.94 93 TYR A C 1
ATOM 689 O O . TYR A 1 93 ? 5.042 -6.579 -19.348 1.00 77.94 93 TYR A O 1
ATOM 697 N N . GLN A 1 94 ? 6.319 -7.119 -17.575 1.00 74.12 94 GLN A N 1
ATOM 698 C CA . GLN A 1 94 ? 5.763 -8.450 -17.361 1.00 74.12 94 GLN A CA 1
ATOM 699 C C . GLN A 1 94 ? 5.063 -8.462 -16.007 1.00 74.12 94 GLN A C 1
ATOM 701 O O . GLN A 1 94 ? 5.666 -8.111 -14.994 1.00 74.12 94 GLN A O 1
ATOM 706 N N . GLU A 1 95 ? 3.789 -8.854 -15.988 1.00 72.31 95 GLU A N 1
ATOM 707 C CA . GLU A 1 95 ? 3.074 -9.031 -14.726 1.00 72.31 95 GLU A CA 1
ATOM 708 C C . GLU A 1 95 ? 3.783 -10.111 -13.891 1.00 72.31 95 GLU A C 1
ATOM 710 O O . GLU A 1 95 ? 4.033 -11.208 -14.405 1.00 72.31 95 GLU A O 1
ATOM 715 N N . PRO A 1 96 ? 4.126 -9.833 -12.621 1.00 65.81 96 PRO A N 1
ATOM 716 C CA . PRO A 1 96 ? 4.722 -10.840 -11.759 1.00 65.81 96 PRO A CA 1
ATOM 717 C C . PRO A 1 96 ? 3.724 -11.991 -11.558 1.00 65.81 96 PRO A C 1
ATOM 719 O O . PRO A 1 96 ? 2.598 -11.796 -11.094 1.00 65.81 96 PRO A O 1
ATOM 722 N N . ASN A 1 97 ? 4.130 -13.202 -11.949 1.00 54.44 97 ASN A N 1
ATOM 723 C CA . ASN A 1 97 ? 3.318 -14.406 -11.799 1.00 54.44 97 ASN A CA 1
ATOM 724 C C . ASN A 1 97 ? 3.231 -14.808 -10.318 1.00 54.44 97 ASN A C 1
ATOM 726 O O . ASN A 1 97 ? 4.256 -15.107 -9.719 1.00 54.44 97 ASN A O 1
ATOM 730 N N . ARG A 1 98 ? 1.988 -14.816 -9.813 1.00 48.53 98 ARG A N 1
ATOM 731 C CA . ARG A 1 98 ? 1.444 -15.450 -8.590 1.00 48.53 98 ARG A CA 1
ATOM 732 C C . ARG A 1 98 ? 2.404 -15.776 -7.447 1.00 48.53 98 ARG A C 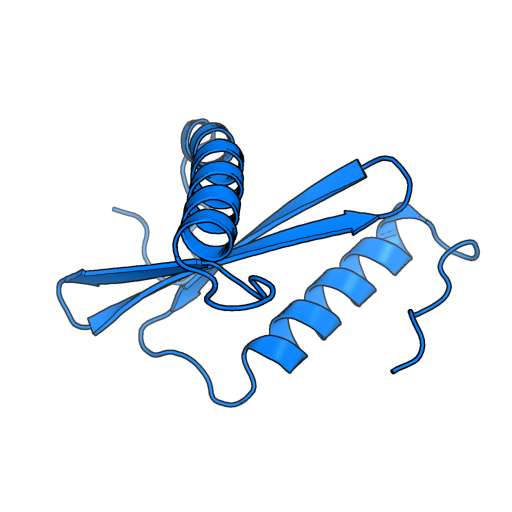1
ATOM 734 O O . ARG A 1 98 ? 3.098 -16.811 -7.534 1.00 48.53 98 ARG A O 1
#

Radius of gyration: 14.35 Å; chains: 1; bounding box: 29×34×39 Å

Sequence (98 aa):
MAESGDCPEEEFAAYSSAMMELAQKVAQSGNLGEQICSALVLKSGRMLVMHEAIIDDHSIYLSILCSRVPAGMQSLIKDIVNCVAKTLLGNRYQEPNR